Protein AF-A0A968KJY8-F1 (afdb_monomer_lite)

Sequence (135 aa):
MTALSREYSGVVPGPGQWRSICTVDAKSVGRWGGAENRRIGEITGAGDLTETTIDTGLTLKEDEFAGGTLVMGQITGETFVILGNTTAGVVTVKPDSQLLTKFGGGGNNEFTLYKDDYDSLGNLKKVAVLWKDGA

Foldseek 3Di:
DDDPDDDPDDDDDDPPDDDDPDDDDDPDCQQANDDFPKDKAFQPDLVQDDQFKGQRQDQDDWFPAAQWWKDFPQQPPDIWGWNIAHRRRITTTDNPNRVSVRSVDDDRRMMMIGHNLADPVRDGDHDDDDDDDDD

Structure (mmCIF, N/CA/C/O backbone):
data_AF-A0A968KJY8-F1
#
_entry.id   AF-A0A968KJY8-F1
#
loop_
_atom_site.group_PDB
_atom_site.id
_atom_site.type_symbol
_atom_site.label_atom_id
_atom_site.label_alt_id
_atom_site.label_comp_id
_atom_site.label_asym_id
_atom_site.label_entity_id
_atom_site.label_seq_id
_atom_site.pdbx_PDB_ins_code
_atom_site.Cartn_x
_atom_site.Cartn_y
_atom_site.Cartn_z
_atom_site.occupancy
_atom_site.B_iso_or_equiv
_atom_site.auth_seq_id
_atom_site.auth_comp_id
_atom_site.auth_asym_id
_atom_site.auth_atom_id
_atom_site.pdbx_PDB_model_num
ATOM 1 N N . MET A 1 1 ? -11.814 -21.343 -13.609 1.00 39.72 1 MET A N 1
ATOM 2 C CA . MET A 1 1 ? -11.068 -20.344 -14.404 1.00 39.72 1 MET A CA 1
ATOM 3 C C . MET A 1 1 ? -10.291 -21.100 -15.459 1.00 39.72 1 MET A C 1
ATOM 5 O O . MET A 1 1 ? -9.416 -21.878 -15.108 1.00 39.72 1 MET A O 1
ATOM 9 N N . THR A 1 2 ? -10.692 -20.967 -16.716 1.00 33.41 2 THR A N 1
ATOM 10 C CA . THR A 1 2 ? -10.144 -21.745 -17.831 1.00 33.41 2 THR A CA 1
ATOM 11 C C . THR A 1 2 ? -8.915 -21.019 -18.364 1.00 33.41 2 THR A C 1
ATOM 13 O O . THR A 1 2 ? -9.037 -19.905 -18.869 1.00 33.41 2 THR A O 1
ATOM 16 N N . ALA A 1 3 ? -7.731 -21.609 -18.197 1.00 36.22 3 ALA A N 1
ATOM 17 C CA . ALA A 1 3 ? -6.517 -21.121 -18.838 1.00 36.22 3 ALA A CA 1
ATOM 18 C C . ALA A 1 3 ? -6.696 -21.226 -20.359 1.00 36.22 3 ALA A C 1
ATOM 20 O O . ALA A 1 3 ? -7.015 -22.298 -20.869 1.00 36.22 3 ALA A O 1
ATOM 21 N N . LEU A 1 4 ? -6.519 -20.121 -21.083 1.00 39.81 4 LEU A N 1
ATOM 22 C CA . LEU A 1 4 ? -6.413 -20.159 -22.539 1.00 39.81 4 LEU A CA 1
ATOM 23 C C . LEU A 1 4 ? -4.970 -20.543 -22.887 1.00 39.81 4 LEU A C 1
ATOM 25 O O . LEU A 1 4 ? -4.143 -19.676 -23.159 1.00 39.81 4 LEU A O 1
ATOM 29 N N . SER A 1 5 ? -4.652 -21.839 -22.837 1.00 44.31 5 SER A N 1
ATOM 30 C CA . SER A 1 5 ? -3.442 -22.365 -23.467 1.00 44.31 5 SER A CA 1
ATOM 31 C C . SER A 1 5 ? -3.709 -22.485 -24.965 1.00 44.31 5 SER A C 1
ATOM 33 O O . SER A 1 5 ? -4.601 -23.205 -25.411 1.00 44.31 5 SER A O 1
ATOM 35 N N . ARG A 1 6 ? -2.960 -21.738 -25.775 1.00 42.16 6 ARG A N 1
ATOM 36 C CA . ARG A 1 6 ? -2.957 -21.944 -27.223 1.00 42.16 6 ARG A CA 1
ATOM 37 C C . ARG A 1 6 ? -1.831 -22.921 -27.528 1.00 42.16 6 ARG A C 1
ATOM 39 O O . ARG A 1 6 ? -0.680 -22.518 -27.656 1.00 42.16 6 ARG A O 1
ATOM 46 N N . GLU A 1 7 ? -2.153 -24.209 -27.585 1.00 42.25 7 GLU A N 1
ATOM 47 C CA . GLU A 1 7 ? -1.205 -25.222 -28.045 1.00 42.25 7 GLU A CA 1
ATOM 48 C C . GLU A 1 7 ? -0.914 -24.989 -29.530 1.00 42.25 7 GLU A C 1
ATOM 50 O O . GLU A 1 7 ? -1.796 -25.087 -30.385 1.00 42.25 7 GLU A O 1
ATOM 55 N N . TYR A 1 8 ? 0.334 -24.652 -29.847 1.00 41.50 8 TYR A N 1
ATOM 56 C CA . TYR A 1 8 ? 0.805 -24.687 -31.223 1.00 41.50 8 TYR A CA 1
ATOM 57 C C . TYR A 1 8 ? 1.176 -26.137 -31.553 1.00 41.50 8 TYR A C 1
ATOM 59 O O . TYR A 1 8 ? 2.264 -26.607 -31.222 1.00 41.50 8 TYR A O 1
ATOM 67 N N . SER A 1 9 ? 0.230 -26.864 -32.152 1.00 43.06 9 SER A N 1
ATOM 68 C CA . SER A 1 9 ? 0.443 -28.222 -32.661 1.00 43.06 9 SER A CA 1
ATOM 69 C C . SER A 1 9 ? 1.422 -28.185 -33.840 1.00 43.06 9 SER A C 1
ATOM 71 O O . SER A 1 9 ? 1.226 -27.454 -34.813 1.00 43.06 9 SER A O 1
ATOM 73 N N . GLY A 1 10 ? 2.527 -28.919 -33.710 1.00 43.12 10 GLY A N 1
ATOM 74 C CA . GLY A 1 10 ? 3.682 -28.830 -34.595 1.00 43.12 10 GLY A CA 1
ATOM 75 C C . GLY A 1 10 ? 3.481 -29.485 -35.962 1.00 43.12 10 GLY A C 1
ATOM 76 O O . GLY A 1 10 ? 3.339 -30.699 -36.065 1.00 43.12 10 GLY A O 1
ATOM 77 N N . VAL A 1 11 ? 3.625 -28.685 -37.018 1.00 46.00 11 VAL A N 1
ATOM 78 C CA . VAL A 1 11 ? 4.210 -29.127 -38.291 1.00 46.00 11 VAL A CA 1
ATOM 79 C C . VAL A 1 11 ? 5.642 -28.604 -38.314 1.00 46.00 11 VAL A C 1
ATOM 81 O O . VAL A 1 11 ? 5.867 -27.419 -38.069 1.00 46.00 11 VAL A O 1
ATOM 84 N N . VAL A 1 12 ? 6.611 -29.496 -38.543 1.00 53.69 12 VAL A N 1
ATOM 85 C CA . VAL A 1 12 ? 8.046 -29.179 -38.522 1.00 53.69 12 VAL A CA 1
ATOM 86 C C . VAL A 1 12 ? 8.360 -28.123 -39.584 1.00 53.69 12 VAL A C 1
ATOM 88 O O . VAL A 1 12 ? 8.151 -28.378 -40.770 1.00 53.69 12 VAL A O 1
ATOM 91 N N . PRO A 1 13 ? 8.901 -26.964 -39.188 1.00 49.84 13 PRO A N 1
ATOM 92 C CA . PRO A 1 13 ? 9.303 -25.955 -40.139 1.00 49.84 13 PRO A CA 1
ATOM 93 C C . PRO A 1 13 ? 10.464 -26.315 -41.060 1.00 49.84 13 PRO A C 1
ATOM 95 O O . PRO A 1 13 ? 11.492 -26.802 -40.581 1.00 49.84 13 PRO A O 1
ATOM 98 N N . GLY A 1 14 ? 10.338 -25.990 -42.348 1.00 49.53 14 GLY A N 1
ATOM 99 C CA . GLY A 1 14 ? 11.462 -25.938 -43.289 1.00 49.53 14 GLY A CA 1
ATOM 100 C C . GLY A 1 14 ? 12.455 -24.806 -42.960 1.00 49.53 14 GLY A C 1
ATOM 101 O O . GLY A 1 14 ? 12.200 -23.993 -42.064 1.00 49.53 14 GLY A O 1
ATOM 102 N N . PRO A 1 15 ? 13.607 -24.739 -43.652 1.00 39.66 15 PRO A N 1
ATOM 103 C CA . PRO A 1 15 ? 14.630 -23.729 -43.384 1.00 39.66 15 PRO A CA 1
ATOM 104 C C . PRO A 1 15 ? 14.052 -22.311 -43.541 1.00 39.66 15 PRO A C 1
ATOM 106 O O . PRO A 1 15 ? 13.503 -21.979 -44.588 1.00 39.66 15 PRO A O 1
ATOM 109 N N . GLY A 1 16 ? 14.166 -21.485 -42.491 1.00 47.22 16 GLY A N 1
ATOM 110 C CA . GLY A 1 16 ? 13.688 -20.090 -42.466 1.00 47.22 16 GLY A CA 1
ATOM 111 C C . GLY A 1 16 ? 12.570 -19.774 -41.463 1.00 47.22 16 GLY A C 1
ATOM 112 O O . GLY A 1 16 ? 12.070 -18.653 -41.443 1.00 47.22 16 GLY A O 1
ATOM 113 N N . GLN A 1 17 ? 12.169 -20.723 -40.620 1.00 50.38 17 GLN A N 1
ATOM 114 C CA . GLN A 1 17 ? 11.078 -20.528 -39.663 1.00 50.38 17 GLN A CA 1
ATOM 115 C C . GLN A 1 17 ? 11.585 -20.546 -38.213 1.00 50.38 17 GLN A C 1
ATOM 117 O O . GLN A 1 17 ? 12.245 -21.483 -37.759 1.00 50.38 17 GLN A O 1
ATOM 122 N N . TRP A 1 18 ? 11.239 -19.482 -37.493 1.00 44.59 18 TRP A N 1
ATOM 123 C CA . TRP A 1 18 ? 11.574 -19.240 -36.095 1.00 44.59 18 TRP A CA 1
ATOM 124 C C . TRP A 1 18 ? 10.997 -20.332 -35.188 1.00 44.59 18 TRP A C 1
ATOM 126 O O . TRP A 1 18 ? 9.795 -20.597 -35.210 1.00 44.59 18 TRP A O 1
ATOM 136 N N . ARG A 1 19 ? 11.855 -20.961 -34.379 1.00 49.53 19 ARG A N 1
ATOM 137 C CA . ARG A 1 19 ? 11.439 -21.872 -33.308 1.00 49.53 19 ARG A CA 1
ATOM 138 C C . ARG A 1 19 ? 11.528 -21.138 -31.979 1.00 49.53 19 ARG A C 1
ATOM 140 O O . ARG A 1 19 ? 12.565 -20.560 -31.667 1.00 49.53 19 ARG A O 1
ATOM 147 N N . SER A 1 20 ? 10.461 -21.184 -31.191 1.00 50.41 20 SER A N 1
ATOM 148 C CA . SER A 1 20 ? 10.506 -20.743 -29.798 1.00 50.41 20 SER A CA 1
ATOM 149 C C . SER A 1 20 ? 11.443 -21.673 -29.023 1.00 50.41 20 SER A C 1
ATOM 151 O O . SER A 1 20 ? 11.176 -22.866 -28.918 1.00 50.41 20 SER A O 1
ATOM 153 N N . ILE A 1 21 ? 12.557 -21.137 -28.519 1.00 57.50 21 ILE A N 1
ATOM 154 C CA . ILE A 1 21 ? 13.554 -21.893 -27.734 1.00 57.50 21 ILE A CA 1
ATOM 155 C C . ILE A 1 21 ? 13.091 -22.045 -26.272 1.00 57.50 21 ILE A C 1
ATOM 157 O O . ILE A 1 21 ? 13.487 -22.977 -25.579 1.00 57.50 21 ILE A O 1
ATOM 161 N N . CYS A 1 22 ? 12.189 -21.172 -25.816 1.00 51.81 22 CYS A N 1
ATOM 162 C CA . CYS A 1 22 ? 11.557 -21.237 -24.505 1.00 51.81 22 CYS A CA 1
ATOM 163 C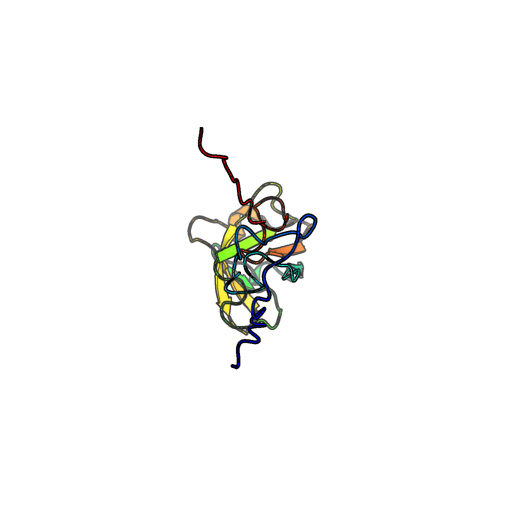 C . CYS A 1 22 ? 10.200 -20.531 -24.516 1.00 51.81 22 CYS A C 1
ATOM 165 O O . CYS A 1 22 ? 10.037 -19.499 -25.170 1.00 51.81 22 CYS A O 1
ATOM 167 N N . THR A 1 23 ? 9.262 -21.074 -23.744 1.00 58.78 23 THR A N 1
ATOM 168 C CA . THR A 1 23 ? 8.016 -20.410 -23.358 1.00 58.78 23 THR A CA 1
ATOM 169 C C . THR A 1 23 ? 8.114 -20.039 -21.883 1.00 58.78 23 THR A C 1
ATOM 171 O O . THR A 1 23 ? 8.391 -20.898 -21.047 1.00 58.78 23 THR A O 1
ATOM 174 N N . VAL A 1 24 ? 7.891 -18.764 -21.562 1.00 59.50 24 VAL A N 1
ATOM 175 C CA . VAL A 1 24 ? 7.788 -18.294 -20.177 1.00 59.50 24 VAL A CA 1
ATOM 176 C C . VAL A 1 24 ? 6.318 -18.082 -19.860 1.00 59.50 24 VAL A C 1
ATOM 178 O O . VAL A 1 24 ? 5.714 -17.113 -20.315 1.00 59.50 24 VAL A O 1
ATOM 181 N N . ASP A 1 25 ? 5.750 -18.981 -19.061 1.00 53.12 25 ASP A N 1
ATOM 182 C CA . ASP A 1 25 ? 4.405 -18.808 -18.524 1.00 53.12 25 ASP A CA 1
ATOM 183 C C . ASP A 1 25 ? 4.458 -17.902 -17.291 1.00 53.12 25 ASP A C 1
ATOM 185 O O . ASP A 1 25 ? 4.836 -18.307 -16.187 1.00 53.12 25 ASP A O 1
ATOM 189 N N . ALA A 1 26 ? 4.070 -16.639 -17.468 1.00 51.31 26 ALA A N 1
ATOM 190 C CA . ALA A 1 26 ? 3.846 -15.744 -16.345 1.00 51.31 26 ALA A CA 1
ATOM 191 C C . ALA A 1 26 ? 2.561 -16.170 -15.620 1.00 51.31 26 ALA A C 1
ATOM 193 O O . ALA A 1 26 ? 1.456 -16.040 -16.142 1.00 51.31 26 ALA A O 1
ATOM 194 N N . LYS A 1 27 ? 2.696 -16.656 -14.380 1.00 43.50 27 LYS A N 1
ATOM 195 C CA . LYS A 1 27 ? 1.575 -17.162 -13.561 1.00 43.50 27 LYS A CA 1
ATOM 196 C C . LYS A 1 27 ? 0.546 -16.086 -13.163 1.00 43.50 27 LYS A C 1
ATOM 198 O O . LYS A 1 27 ? -0.442 -16.392 -12.503 1.00 43.50 27 LYS A O 1
ATOM 203 N N . SER A 1 28 ? 0.777 -14.827 -13.530 1.00 46.28 28 SER A N 1
ATOM 204 C CA . SER A 1 28 ? -0.150 -13.708 -13.372 1.00 46.28 28 SER A CA 1
ATOM 205 C C . SER A 1 28 ? 0.346 -12.514 -14.188 1.00 46.28 28 SER A C 1
ATOM 207 O O . SER A 1 28 ? 1.535 -12.195 -14.159 1.00 46.28 28 SER A O 1
ATOM 209 N N . VAL A 1 29 ? -0.578 -11.820 -14.856 1.00 45.75 29 VAL A N 1
ATOM 210 C CA . VAL A 1 29 ? -0.345 -10.533 -15.541 1.00 45.75 29 VAL A CA 1
ATOM 211 C C . VAL A 1 29 ? 0.013 -9.413 -14.546 1.00 45.75 29 VAL A C 1
ATOM 213 O O . VAL A 1 29 ? 0.521 -8.374 -14.950 1.00 45.75 29 VAL A O 1
ATOM 216 N N . GLY A 1 30 ? -0.222 -9.626 -13.244 1.00 47.72 30 GLY A N 1
ATOM 217 C CA . GLY A 1 30 ? 0.075 -8.655 -12.189 1.00 47.72 30 GLY A CA 1
ATOM 218 C C . GLY A 1 30 ? 1.574 -8.504 -11.955 1.00 47.72 30 GLY A C 1
ATOM 219 O O . GLY A 1 30 ? 2.139 -7.465 -12.255 1.00 47.72 30 GLY A O 1
ATOM 220 N N . ARG A 1 31 ? 2.247 -9.583 -11.540 1.00 50.38 31 ARG A N 1
ATOM 221 C CA . ARG A 1 31 ? 3.605 -9.487 -10.976 1.00 50.38 31 ARG A CA 1
ATOM 222 C C . ARG A 1 31 ? 4.712 -9.099 -11.964 1.00 50.38 31 ARG A C 1
ATOM 224 O O . ARG A 1 31 ? 5.782 -8.683 -11.539 1.00 50.38 31 ARG A O 1
ATOM 231 N N . TRP A 1 32 ? 4.479 -9.264 -13.268 1.00 54.59 32 TRP A N 1
ATOM 232 C CA . TRP A 1 32 ? 5.531 -9.136 -14.286 1.00 54.59 32 TRP A CA 1
ATOM 233 C C . TRP A 1 32 ? 5.051 -8.589 -15.645 1.00 54.59 32 TRP A C 1
ATOM 235 O O . TRP A 1 32 ? 5.791 -8.681 -16.625 1.00 54.59 32 TRP A O 1
ATOM 245 N N . GLY A 1 33 ? 3.816 -8.076 -15.745 1.00 49.03 33 GLY A N 1
ATOM 246 C CA . GLY A 1 33 ? 3.135 -7.940 -17.044 1.00 49.03 33 GLY A CA 1
ATOM 247 C C . GLY A 1 33 ? 2.218 -6.736 -17.272 1.00 49.03 33 GLY A C 1
ATOM 248 O O . GLY A 1 33 ? 1.729 -6.594 -18.387 1.00 49.03 33 GLY A O 1
ATOM 249 N N . GLY A 1 34 ? 2.026 -5.837 -16.305 1.00 52.47 34 GLY A N 1
ATOM 250 C CA . GLY A 1 34 ? 1.459 -4.515 -16.591 1.00 52.47 34 GLY A CA 1
ATOM 251 C C . GLY A 1 34 ? -0.058 -4.381 -16.440 1.00 52.47 34 GLY A C 1
ATOM 252 O O . GLY A 1 34 ? -0.813 -4.364 -17.408 1.00 52.47 34 GLY A O 1
ATOM 253 N N . ALA A 1 35 ? -0.477 -4.086 -15.216 1.00 52.50 35 ALA A N 1
ATOM 254 C CA . ALA A 1 35 ? -1.492 -3.063 -14.997 1.00 52.50 35 ALA A CA 1
ATOM 255 C C . ALA A 1 35 ? -0.905 -2.075 -13.989 1.00 52.50 35 ALA A C 1
ATOM 257 O O . ALA A 1 35 ? -0.390 -2.513 -12.958 1.00 52.50 35 ALA A O 1
ATOM 258 N N . GLU A 1 36 ? -0.938 -0.772 -14.286 1.00 57.78 36 GLU A N 1
ATOM 259 C CA . GLU A 1 36 ? -0.498 0.243 -13.329 1.00 57.78 36 GLU A CA 1
ATOM 260 C C . GLU A 1 36 ? -1.444 0.266 -12.126 1.00 57.78 36 GLU A C 1
ATOM 262 O O . GLU A 1 36 ? -2.406 1.026 -12.071 1.00 57.78 36 GLU A O 1
ATOM 267 N N . ASN A 1 37 ? -1.189 -0.597 -11.146 1.00 71.62 37 ASN A N 1
ATOM 268 C CA . ASN A 1 37 ? -1.903 -0.592 -9.878 1.00 71.62 37 ASN A CA 1
ATOM 269 C C . ASN A 1 37 ? -1.227 0.422 -8.952 1.00 71.62 37 ASN A C 1
ATOM 271 O O . ASN A 1 37 ? -0.604 0.060 -7.953 1.00 71.62 37 ASN A O 1
ATOM 275 N N . ARG A 1 38 ? -1.321 1.695 -9.353 1.00 85.12 38 ARG A N 1
ATOM 276 C CA . ARG A 1 38 ? -0.913 2.864 -8.577 1.00 85.12 38 ARG A CA 1
ATOM 277 C C . ARG A 1 38 ? -2.158 3.597 -8.095 1.00 85.12 38 ARG A C 1
ATOM 279 O O . ARG A 1 38 ? -3.070 3.854 -8.880 1.00 85.12 38 ARG A O 1
ATOM 286 N N . ARG A 1 39 ? -2.196 3.966 -6.817 1.00 89.38 39 ARG A N 1
ATOM 287 C CA . ARG A 1 39 ? -3.242 4.835 -6.257 1.00 89.38 39 ARG A CA 1
ATOM 288 C C . ARG A 1 39 ? -2.594 6.064 -5.655 1.00 89.38 39 ARG A C 1
ATOM 290 O O . ARG A 1 39 ? -1.617 5.929 -4.934 1.00 89.38 39 ARG A O 1
ATOM 297 N N . ILE A 1 40 ? -3.138 7.228 -5.974 1.00 91.31 40 ILE A N 1
ATOM 298 C CA . ILE A 1 40 ? -2.713 8.511 -5.419 1.00 91.31 40 ILE A CA 1
ATOM 299 C C . ILE A 1 40 ? -3.890 9.055 -4.619 1.00 91.31 40 ILE A C 1
ATOM 301 O O . ILE A 1 40 ? -5.039 8.910 -5.047 1.00 91.31 40 ILE A O 1
ATOM 305 N N . GLY A 1 41 ? -3.602 9.649 -3.473 1.00 91.25 41 GLY A N 1
ATOM 306 C CA . GLY A 1 41 ? -4.578 10.367 -2.670 1.00 91.25 41 GLY A CA 1
ATOM 307 C C . GLY A 1 41 ? -3.895 11.396 -1.787 1.00 91.25 41 GLY A C 1
ATOM 308 O O . GLY A 1 41 ? -2.679 11.567 -1.843 1.00 91.25 41 GLY A O 1
ATOM 309 N N . GLU A 1 42 ? -4.688 12.075 -0.970 1.00 90.81 42 GLU A N 1
ATOM 310 C CA . GLU A 1 42 ? -4.208 13.086 -0.036 1.00 90.81 42 GLU A CA 1
ATOM 311 C C . GLU A 1 42 ? -4.679 12.764 1.377 1.00 90.81 42 GLU A C 1
ATOM 313 O O . GLU A 1 42 ? -5.798 12.294 1.584 1.00 90.81 42 GLU A O 1
ATOM 318 N N . ILE A 1 43 ? -3.818 13.040 2.349 1.00 87.31 43 ILE A N 1
ATOM 319 C CA . ILE A 1 43 ? -4.136 12.947 3.769 1.00 87.31 43 ILE A CA 1
ATOM 320 C C . ILE A 1 43 ? -4.966 14.170 4.158 1.00 87.31 43 ILE A C 1
ATOM 322 O O . ILE A 1 43 ? -4.533 15.315 3.992 1.00 87.31 43 ILE A O 1
ATOM 326 N N . THR A 1 44 ? -6.165 13.931 4.688 1.00 79.44 44 THR A N 1
ATOM 327 C CA . THR A 1 44 ? -7.107 15.003 5.030 1.00 79.44 44 THR A CA 1
ATOM 328 C C . THR A 1 44 ? -6.860 15.597 6.413 1.00 79.44 44 THR A C 1
ATOM 330 O O . THR A 1 44 ? -7.143 16.776 6.635 1.00 79.44 44 THR A O 1
ATOM 333 N N . GLY A 1 45 ? -6.266 14.833 7.331 1.00 72.44 45 GLY A N 1
ATOM 334 C CA . GLY A 1 45 ? -5.841 15.329 8.635 1.00 72.44 45 GLY A CA 1
ATOM 335 C C . GLY A 1 45 ? -4.845 14.414 9.342 1.00 72.44 45 GLY A C 1
ATOM 336 O O . GLY A 1 45 ? -4.691 13.244 9.018 1.00 72.44 45 GLY A O 1
ATOM 337 N N . ALA A 1 46 ? -4.177 14.938 10.372 1.00 70.12 46 ALA A N 1
ATOM 338 C CA . ALA A 1 46 ? -3.195 14.173 11.149 1.00 70.12 46 ALA A CA 1
ATOM 339 C C . ALA A 1 46 ? -3.792 12.949 11.878 1.00 70.12 46 ALA A C 1
ATOM 341 O O . ALA A 1 46 ? -3.049 12.048 12.251 1.00 70.12 46 ALA A O 1
ATOM 342 N N . GLY A 1 47 ? -5.118 12.906 12.073 1.00 79.62 47 GLY A N 1
ATOM 343 C CA . GLY A 1 47 ? -5.822 11.748 12.638 1.00 79.62 47 GLY A CA 1
ATOM 344 C C . GLY A 1 47 ? -5.857 10.527 11.715 1.00 79.62 47 GLY A C 1
ATOM 345 O O . GLY A 1 47 ? -6.102 9.423 12.192 1.00 79.62 47 GLY A O 1
ATOM 346 N N . ASP A 1 48 ? -5.554 10.716 10.430 1.00 84.25 48 ASP A N 1
ATOM 347 C CA . ASP A 1 48 ? -5.513 9.649 9.430 1.00 84.25 48 ASP A CA 1
ATOM 348 C C . ASP A 1 48 ? -4.190 8.859 9.502 1.00 84.25 48 ASP A C 1
ATOM 350 O O . ASP A 1 48 ? -4.030 7.840 8.839 1.00 84.25 48 ASP A O 1
ATOM 354 N N . LEU A 1 49 ? -3.219 9.304 10.309 1.00 90.00 49 LEU A N 1
ATOM 355 C CA . LEU A 1 49 ? -1.905 8.681 10.447 1.00 90.00 49 LEU A CA 1
ATOM 356 C C . LEU A 1 49 ? -1.673 8.160 11.865 1.00 90.00 49 LEU A C 1
ATOM 358 O O . LEU A 1 49 ? -1.873 8.854 12.860 1.00 90.00 49 LEU A O 1
ATOM 362 N N . THR A 1 50 ? -1.127 6.953 11.948 1.00 91.88 50 THR A N 1
ATOM 363 C CA . THR A 1 50 ? -0.435 6.456 13.140 1.00 91.88 50 THR A CA 1
ATOM 364 C C . THR A 1 50 ? 1.014 6.131 12.780 1.00 91.88 50 THR A C 1
ATOM 366 O O . THR A 1 50 ? 1.438 6.281 11.635 1.00 91.88 50 THR A O 1
ATOM 369 N N . GLU A 1 51 ? 1.810 5.667 13.743 1.00 92.06 51 GLU A N 1
ATOM 370 C CA . GLU A 1 51 ? 3.204 5.286 13.474 1.00 92.06 51 GLU A CA 1
ATOM 371 C C . GLU A 1 51 ? 3.345 4.142 12.457 1.00 92.06 51 GLU A C 1
ATOM 373 O O . GLU A 1 51 ? 4.398 3.996 11.833 1.00 92.06 51 GLU A O 1
ATOM 378 N N . THR A 1 52 ? 2.294 3.340 12.275 1.00 93.62 52 THR A N 1
ATOM 379 C CA . THR A 1 52 ? 2.331 2.123 11.453 1.00 93.62 52 THR A CA 1
ATOM 380 C C . THR A 1 52 ? 1.157 1.995 10.490 1.00 93.62 52 THR A C 1
ATOM 382 O O . THR A 1 52 ? 1.110 1.040 9.713 1.00 93.62 52 THR A O 1
ATOM 385 N N . THR A 1 53 ? 0.212 2.934 10.508 1.00 93.81 53 THR A N 1
ATOM 386 C CA . THR A 1 53 ? -0.966 2.895 9.641 1.00 93.81 53 THR A CA 1
ATOM 387 C C . THR A 1 53 ? -1.264 4.249 9.027 1.00 93.81 53 THR A C 1
ATOM 389 O O . THR A 1 53 ? -1.018 5.286 9.638 1.00 93.81 53 THR A O 1
ATOM 392 N N . ILE A 1 54 ? -1.868 4.215 7.847 1.00 93.19 54 ILE A N 1
ATOM 393 C CA . ILE A 1 54 ? -2.473 5.369 7.189 1.00 93.19 54 ILE A CA 1
ATOM 394 C C . ILE A 1 54 ? -3.899 5.005 6.774 1.00 93.19 54 ILE A C 1
ATOM 396 O O . ILE A 1 54 ? -4.121 3.958 6.162 1.00 93.19 54 ILE A O 1
ATOM 400 N N . ASP A 1 55 ? -4.860 5.849 7.125 1.00 94.00 55 ASP A N 1
ATOM 401 C CA . ASP A 1 55 ? -6.197 5.840 6.552 1.00 94.00 55 ASP A CA 1
ATOM 402 C C . ASP A 1 55 ? -6.171 6.663 5.265 1.00 94.00 55 ASP A C 1
ATOM 404 O O . ASP A 1 55 ? -5.877 7.856 5.257 1.00 94.00 55 ASP A O 1
ATOM 408 N N . THR A 1 56 ? -6.405 5.988 4.146 1.00 90.69 56 THR A N 1
ATOM 409 C CA . THR A 1 56 ? -6.347 6.614 2.823 1.00 90.69 56 THR A CA 1
ATOM 410 C C . THR A 1 56 ? -7.684 7.217 2.398 1.00 90.69 56 THR A C 1
ATOM 412 O O . THR A 1 56 ? -7.734 7.900 1.376 1.00 90.69 56 THR A O 1
ATOM 415 N N . GLY A 1 57 ? -8.782 6.913 3.105 1.00 89.62 57 GLY A N 1
ATOM 416 C CA . GLY A 1 57 ? -10.144 7.259 2.685 1.00 89.62 57 GLY A CA 1
ATOM 417 C C . GLY A 1 57 ? -10.599 6.584 1.379 1.00 89.62 57 GLY A C 1
ATOM 418 O O . GLY A 1 57 ? -11.676 6.886 0.861 1.00 89.62 57 GLY A O 1
ATOM 419 N N . LEU A 1 58 ? -9.795 5.674 0.817 1.00 89.62 58 LEU A N 1
ATOM 420 C CA . LEU A 1 58 ? -10.086 4.970 -0.428 1.00 89.62 58 LEU A CA 1
ATOM 421 C C . LEU A 1 58 ? -10.763 3.629 -0.145 1.00 89.62 58 LEU A C 1
ATOM 423 O O . LEU A 1 58 ? -10.323 2.856 0.697 1.00 89.62 58 LEU A O 1
ATOM 427 N N . THR A 1 59 ? -11.782 3.275 -0.927 1.00 92.00 59 THR A N 1
ATOM 428 C CA . THR A 1 59 ? -12.289 1.895 -0.928 1.00 92.00 59 THR A CA 1
ATOM 429 C C . THR A 1 59 ? -11.338 1.000 -1.721 1.00 92.00 59 THR A C 1
ATOM 431 O O . THR A 1 59 ? -11.191 1.164 -2.936 1.00 92.00 59 THR A O 1
ATOM 434 N N . LEU A 1 60 ? -10.708 0.047 -1.037 1.00 90.25 60 LEU A N 1
ATOM 435 C CA . LEU A 1 60 ? -9.741 -0.896 -1.608 1.00 90.25 60 LEU A CA 1
ATOM 436 C C . LEU A 1 60 ? -10.282 -2.331 -1.556 1.00 90.25 60 LEU A C 1
ATOM 438 O O . LEU A 1 60 ? -11.283 -2.612 -0.895 1.00 90.25 60 LEU A O 1
ATOM 442 N N . LYS A 1 61 ? -9.617 -3.267 -2.238 1.00 90.19 61 LYS A N 1
ATOM 443 C CA . LYS A 1 61 ? -9.796 -4.698 -1.938 1.00 90.19 61 LYS A CA 1
ATOM 444 C C . LYS A 1 61 ? -8.882 -5.093 -0.782 1.00 90.19 61 LYS A C 1
ATOM 446 O O . LYS A 1 61 ? -7.797 -4.533 -0.644 1.00 90.19 61 LYS A O 1
ATOM 451 N N . GLU A 1 62 ? -9.311 -6.061 0.023 1.00 90.44 62 GLU A N 1
ATOM 452 C CA . GLU A 1 62 ? -8.476 -6.629 1.087 1.00 90.44 62 GLU A CA 1
ATOM 453 C C . GLU A 1 62 ? -7.138 -7.118 0.510 1.00 90.44 62 GLU A C 1
ATOM 455 O O . GLU A 1 62 ? -7.115 -7.813 -0.510 1.00 90.44 62 GLU A O 1
ATOM 460 N N . ASP A 1 63 ? -6.042 -6.667 1.123 1.00 88.62 63 ASP A N 1
ATOM 461 C CA . ASP A 1 63 ? -4.651 -6.968 0.766 1.00 88.62 63 ASP A CA 1
ATOM 462 C C . ASP A 1 63 ? -4.268 -6.744 -0.706 1.00 88.62 63 ASP A C 1
ATOM 464 O O . ASP A 1 63 ? -3.327 -7.339 -1.236 1.00 88.62 63 ASP A O 1
ATOM 468 N N . GLU A 1 64 ? -4.951 -5.821 -1.382 1.00 86.88 64 GLU A N 1
ATOM 469 C CA . GLU A 1 64 ? -4.640 -5.425 -2.756 1.00 86.88 64 GLU A CA 1
ATOM 470 C C . GLU A 1 64 ? -3.192 -4.936 -2.943 1.00 86.88 64 GLU A C 1
ATOM 472 O O . GLU A 1 64 ? -2.600 -5.177 -4.005 1.00 86.88 64 GLU A O 1
ATOM 477 N N . PHE A 1 65 ? -2.639 -4.278 -1.918 1.00 88.81 65 PHE A N 1
ATOM 478 C CA . PHE A 1 65 ? -1.309 -3.659 -1.891 1.00 88.81 65 PHE A CA 1
ATOM 479 C C . PHE A 1 65 ? -0.324 -4.349 -0.939 1.00 88.81 65 PHE A C 1
ATOM 481 O O . PHE A 1 65 ? 0.776 -3.834 -0.734 1.00 88.81 65 PHE A O 1
ATOM 488 N N . ALA A 1 66 ? 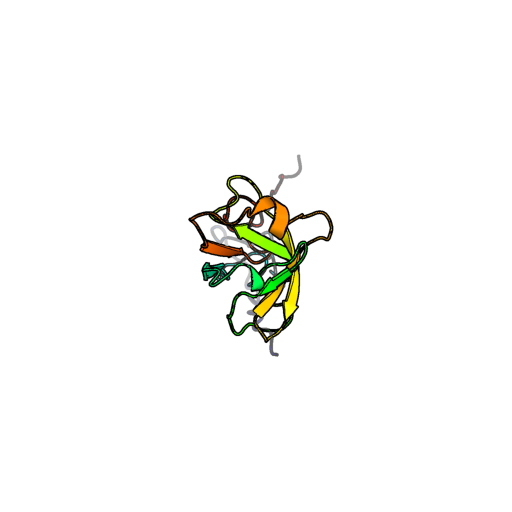-0.669 -5.507 -0.369 1.00 88.88 66 ALA A N 1
ATOM 489 C CA . ALA A 1 66 ? 0.242 -6.256 0.494 1.00 88.88 66 ALA A CA 1
ATOM 490 C C . ALA A 1 66 ? 1.561 -6.589 -0.238 1.00 88.88 66 ALA A C 1
ATOM 492 O O . ALA A 1 66 ? 1.558 -7.052 -1.381 1.00 88.88 66 ALA A O 1
ATOM 493 N N . GLY A 1 67 ? 2.700 -6.321 0.407 1.00 85.12 67 GLY A N 1
ATOM 494 C CA . GLY A 1 67 ? 4.039 -6.437 -0.188 1.00 85.12 67 GLY A CA 1
ATOM 495 C C . GLY A 1 67 ? 4.431 -5.284 -1.121 1.00 85.12 67 GLY A C 1
ATOM 496 O O . GLY A 1 67 ? 5.556 -5.258 -1.614 1.00 85.12 67 GLY A O 1
ATOM 497 N N . GLY A 1 68 ? 3.525 -4.335 -1.360 1.00 87.69 68 GLY A N 1
ATOM 498 C CA . GLY A 1 68 ? 3.772 -3.119 -2.120 1.00 87.69 68 GLY A CA 1
ATOM 499 C C . GLY A 1 68 ? 4.524 -2.050 -1.330 1.00 87.69 68 GLY A C 1
ATOM 500 O O . GLY A 1 68 ? 5.147 -2.301 -0.295 1.00 87.69 68 GLY A O 1
ATOM 501 N N . THR A 1 69 ? 4.483 -0.827 -1.845 1.00 89.88 69 THR A N 1
ATOM 502 C CA . THR A 1 69 ? 5.224 0.319 -1.323 1.00 89.88 69 THR A CA 1
ATOM 503 C C . THR A 1 69 ? 4.323 1.540 -1.185 1.00 89.88 69 THR A C 1
ATOM 505 O O . THR A 1 69 ? 3.586 1.885 -2.104 1.00 89.88 69 THR A O 1
ATOM 508 N N . LEU A 1 70 ? 4.412 2.210 -0.043 1.00 92.00 70 LEU A N 1
ATOM 509 C CA . LEU A 1 70 ? 3.834 3.522 0.217 1.00 92.00 70 LEU A CA 1
ATOM 510 C C . LEU A 1 70 ? 4.934 4.582 0.082 1.00 92.00 70 LEU A C 1
ATOM 512 O O . LEU A 1 70 ? 6.012 4.446 0.663 1.00 92.00 70 LEU A O 1
ATOM 516 N N . VAL A 1 71 ? 4.637 5.646 -0.657 1.00 91.56 71 VAL A N 1
ATOM 517 C CA . VAL A 1 71 ? 5.465 6.852 -0.775 1.00 91.56 71 VAL A CA 1
ATOM 518 C C . VAL A 1 71 ? 4.634 8.040 -0.322 1.00 91.56 71 VAL A C 1
ATOM 520 O O . VAL A 1 71 ? 3.466 8.143 -0.688 1.00 91.56 71 VAL A O 1
ATOM 523 N N . MET A 1 72 ? 5.226 8.935 0.463 1.00 89.00 72 MET A N 1
ATOM 524 C CA . MET A 1 72 ? 4.551 10.138 0.947 1.00 89.00 72 MET A CA 1
ATOM 525 C C . MET A 1 72 ? 5.255 11.360 0.367 1.00 89.00 72 MET A C 1
ATOM 527 O O . MET A 1 72 ? 6.467 11.486 0.516 1.00 89.00 72 MET A O 1
ATOM 531 N N . GLY A 1 73 ? 4.517 12.267 -0.272 1.00 87.75 73 GLY A N 1
ATOM 532 C CA . GLY A 1 73 ? 5.070 13.479 -0.883 1.00 87.75 73 GLY A CA 1
ATOM 533 C C . GLY A 1 73 ? 5.800 14.368 0.129 1.00 87.75 73 GLY A C 1
ATOM 534 O O . GLY A 1 73 ? 6.826 14.968 -0.188 1.00 87.75 73 GLY A O 1
ATOM 535 N N . GLN A 1 74 ? 5.315 14.380 1.371 1.00 86.69 74 GLN A N 1
ATOM 536 C CA . GLN A 1 74 ? 5.954 15.004 2.531 1.00 86.69 74 GLN A CA 1
ATOM 537 C C . GLN A 1 74 ? 7.326 14.392 2.883 1.00 86.69 74 GLN A C 1
ATOM 539 O O . GLN A 1 74 ? 8.231 15.107 3.311 1.00 86.69 74 GLN A O 1
ATOM 544 N N . ILE A 1 75 ? 7.488 13.072 2.738 1.00 86.62 75 ILE A N 1
ATOM 545 C CA . ILE A 1 75 ? 8.672 12.324 3.185 1.00 86.62 75 ILE A CA 1
ATOM 546 C C . ILE A 1 75 ? 9.513 11.977 1.956 1.00 86.62 75 ILE A C 1
ATOM 548 O O . ILE A 1 75 ? 9.391 10.914 1.349 1.00 86.62 75 ILE A O 1
ATOM 552 N N . THR A 1 76 ? 10.369 12.913 1.556 1.00 83.88 76 THR A N 1
ATOM 553 C CA . THR A 1 76 ? 11.178 12.759 0.343 1.00 83.88 76 THR A CA 1
ATOM 554 C C . THR A 1 76 ? 12.273 11.703 0.519 1.00 83.88 76 THR A C 1
ATOM 556 O O . THR A 1 76 ? 13.026 11.734 1.488 1.00 83.88 76 THR A O 1
ATOM 559 N N . GLY A 1 77 ? 12.412 10.810 -0.465 1.00 82.56 77 GLY A N 1
ATOM 560 C CA . GLY A 1 77 ? 13.511 9.839 -0.541 1.00 82.56 77 GLY A CA 1
ATOM 561 C C . GLY A 1 77 ? 13.326 8.580 0.307 1.00 82.56 77 GLY A C 1
ATOM 562 O O . GLY A 1 77 ? 14.194 7.709 0.283 1.00 82.56 77 GLY A O 1
ATOM 563 N N . GLU A 1 78 ? 12.202 8.450 1.010 1.00 87.44 78 GLU A N 1
ATOM 564 C CA . GLU A 1 78 ? 11.868 7.248 1.765 1.00 87.44 78 GLU A CA 1
ATOM 565 C C . GLU A 1 78 ? 10.688 6.493 1.156 1.00 87.44 78 GLU A C 1
ATOM 567 O O . GLU A 1 78 ? 9.800 7.058 0.518 1.00 87.44 78 GLU A O 1
ATOM 572 N N . THR A 1 79 ? 10.689 5.182 1.377 1.00 89.75 79 THR A N 1
ATOM 573 C CA . THR A 1 79 ? 9.628 4.281 0.935 1.00 89.75 79 THR A CA 1
ATOM 574 C C . THR A 1 79 ? 9.276 3.332 2.072 1.00 89.75 79 THR A C 1
ATOM 576 O O . THR A 1 79 ? 10.160 2.860 2.791 1.00 89.75 79 THR A O 1
ATOM 579 N N . PHE A 1 80 ? 7.987 3.049 2.245 1.00 90.75 80 PHE A N 1
ATOM 580 C CA . PHE A 1 80 ? 7.487 2.211 3.331 1.00 90.75 80 PHE A CA 1
ATOM 581 C C . PHE A 1 80 ? 6.893 0.928 2.768 1.00 90.75 80 PHE A C 1
ATOM 583 O O . PHE A 1 80 ? 6.044 0.961 1.879 1.00 90.75 80 PHE A O 1
ATOM 590 N N . VAL A 1 81 ? 7.327 -0.219 3.285 1.00 91.19 81 VAL A N 1
ATOM 591 C CA . VAL A 1 81 ? 6.793 -1.515 2.850 1.00 91.19 81 VAL A CA 1
ATOM 592 C C . VAL A 1 81 ? 5.406 -1.715 3.448 1.00 91.19 81 VAL A C 1
ATOM 594 O O . VAL A 1 81 ? 5.249 -1.667 4.670 1.00 91.19 81 VAL A O 1
ATOM 597 N N . ILE A 1 82 ? 4.428 -1.986 2.587 1.00 92.38 82 ILE A N 1
ATOM 598 C CA . ILE A 1 82 ? 3.046 -2.265 2.977 1.00 92.38 82 ILE A CA 1
ATOM 599 C C . ILE A 1 82 ? 2.940 -3.730 3.409 1.00 92.38 82 ILE A C 1
ATOM 601 O O . ILE A 1 82 ? 3.263 -4.640 2.645 1.00 92.38 82 ILE A O 1
ATOM 605 N N . LEU A 1 83 ? 2.480 -3.966 4.636 1.00 92.56 83 LEU A N 1
ATOM 606 C CA . LEU A 1 83 ? 2.195 -5.303 5.158 1.00 92.56 83 LEU A CA 1
ATOM 607 C C . LEU A 1 83 ? 0.835 -5.820 4.685 1.00 92.56 83 LEU A C 1
ATOM 609 O O . LEU A 1 83 ? 0.709 -7.005 4.397 1.00 92.56 83 LEU A O 1
ATOM 613 N N . GLY A 1 84 ? -0.148 -4.930 4.576 1.00 93.25 84 GLY A N 1
ATOM 614 C CA . GLY A 1 84 ? -1.505 -5.257 4.151 1.00 93.25 84 GLY A CA 1
ATOM 615 C C . GLY A 1 84 ? -2.399 -4.025 4.117 1.00 93.25 84 GLY A C 1
ATOM 616 O O . GLY A 1 84 ? -1.988 -2.934 4.530 1.00 93.25 84 GLY A O 1
ATOM 617 N N . ASN A 1 85 ? -3.619 -4.196 3.615 1.00 95.12 85 ASN A N 1
ATOM 618 C CA . ASN A 1 85 ? -4.624 -3.138 3.625 1.00 95.12 85 ASN A CA 1
ATOM 619 C C . ASN A 1 85 ? -6.041 -3.698 3.774 1.00 95.12 85 ASN A C 1
ATOM 621 O O . ASN A 1 85 ? -6.361 -4.775 3.279 1.00 95.12 85 ASN A O 1
ATOM 625 N N . THR A 1 86 ? -6.920 -2.927 4.405 1.00 96.06 86 THR A N 1
ATOM 626 C CA . THR A 1 86 ? -8.329 -3.300 4.577 1.00 96.06 86 THR A CA 1
ATOM 627 C C . THR A 1 86 ? -9.194 -2.760 3.439 1.00 96.06 86 THR A C 1
ATOM 629 O O . THR A 1 86 ? -8.775 -1.889 2.670 1.00 96.06 86 THR A O 1
ATOM 632 N N . THR A 1 87 ? -10.442 -3.231 3.348 1.00 93.88 87 THR A N 1
ATOM 633 C CA . THR A 1 87 ? -11.426 -2.696 2.391 1.00 93.88 87 THR A CA 1
ATOM 634 C C . THR A 1 87 ? -11.846 -1.258 2.693 1.00 93.88 87 THR A C 1
ATOM 636 O O . THR A 1 87 ? -12.317 -0.555 1.801 1.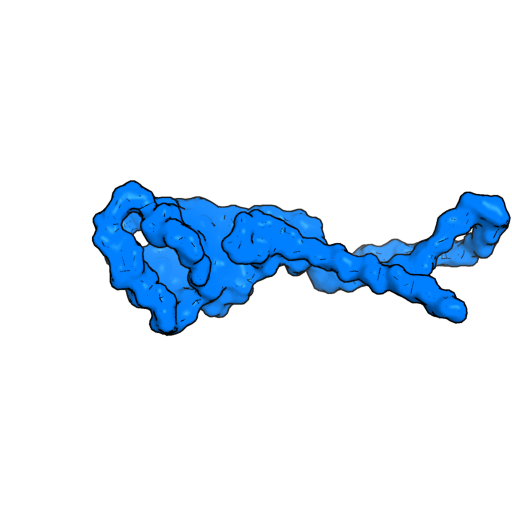00 93.88 87 THR A O 1
ATOM 639 N N . ALA A 1 88 ? -11.666 -0.817 3.942 1.00 92.56 88 ALA A N 1
ATOM 640 C CA . ALA A 1 88 ? -11.935 0.549 4.378 1.00 92.56 88 ALA A CA 1
ATOM 641 C C . ALA A 1 88 ? -10.822 1.539 3.992 1.00 92.56 88 ALA A C 1
ATOM 643 O O . ALA A 1 88 ? -10.979 2.725 4.241 1.00 92.56 88 ALA A O 1
ATOM 644 N N . GLY A 1 89 ? -9.715 1.072 3.401 1.00 92.25 89 GLY A N 1
ATOM 645 C CA . GLY A 1 89 ? -8.618 1.949 2.984 1.00 92.2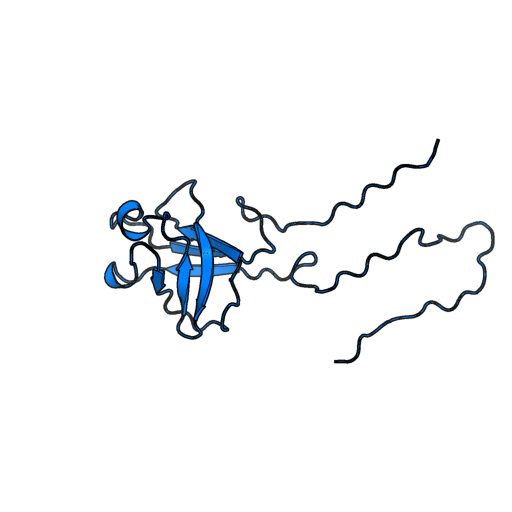5 89 GLY A CA 1
ATOM 646 C C . GLY A 1 89 ? -7.534 2.157 4.032 1.00 92.25 89 GLY A C 1
ATOM 647 O O . GLY A 1 89 ? -6.649 2.984 3.825 1.00 92.25 89 GLY A O 1
ATOM 648 N N . VAL A 1 90 ? -7.554 1.395 5.128 1.00 94.94 90 VAL A N 1
ATOM 649 C CA . VAL A 1 90 ? -6.471 1.425 6.115 1.00 94.94 90 VAL A CA 1
ATOM 650 C C . VAL A 1 90 ? -5.313 0.589 5.592 1.00 94.94 90 VAL A C 1
ATOM 652 O O . VAL A 1 90 ? -5.462 -0.618 5.394 1.00 94.94 90 VAL A O 1
ATOM 655 N N . VAL A 1 91 ? -4.167 1.224 5.377 1.00 95.81 91 VAL A N 1
ATOM 656 C CA . VAL A 1 91 ? -2.921 0.586 4.943 1.00 95.81 91 VAL A CA 1
ATOM 657 C C . VAL A 1 91 ? -1.996 0.459 6.146 1.00 95.81 91 VAL A C 1
ATOM 659 O O . VAL A 1 91 ? -1.739 1.434 6.849 1.00 95.81 91 VAL A O 1
ATOM 662 N N . THR A 1 92 ? -1.478 -0.744 6.382 1.00 96.19 92 THR A N 1
ATOM 663 C CA . THR A 1 92 ? -0.509 -1.024 7.447 1.00 96.19 92 THR A CA 1
ATOM 664 C C . THR A 1 92 ? 0.880 -1.179 6.847 1.00 96.19 92 THR A C 1
ATOM 666 O O . THR A 1 92 ? 1.068 -1.940 5.898 1.00 96.19 92 THR A O 1
ATOM 669 N N . VAL A 1 93 ? 1.868 -0.494 7.414 1.00 94.06 93 VAL A N 1
ATOM 670 C CA . VAL A 1 93 ? 3.283 -0.604 7.033 1.00 94.06 93 VAL A CA 1
ATOM 671 C C . VAL A 1 93 ? 4.093 -1.279 8.136 1.00 94.06 93 VAL A C 1
ATOM 673 O O . VAL A 1 93 ? 3.572 -1.616 9.202 1.00 94.06 93 VAL A O 1
ATOM 676 N N . LYS A 1 94 ? 5.388 -1.499 7.893 1.00 90.88 94 LYS A N 1
ATOM 677 C CA . LYS A 1 94 ? 6.260 -2.103 8.902 1.00 90.88 94 LYS A CA 1
ATOM 678 C C . LYS A 1 94 ? 6.316 -1.282 10.205 1.00 90.88 94 LYS A C 1
ATOM 680 O O . LYS A 1 94 ? 6.328 -0.052 10.138 1.00 90.88 94 LYS A O 1
ATOM 685 N N . PRO A 1 95 ? 6.419 -1.931 11.381 1.00 80.19 95 PRO A N 1
ATOM 686 C CA . PRO A 1 95 ? 6.370 -1.248 12.677 1.00 80.19 95 PRO A CA 1
ATOM 687 C C . PRO A 1 95 ? 7.486 -0.225 12.933 1.00 80.19 95 PRO A C 1
ATOM 689 O O . PRO A 1 95 ? 7.315 0.684 13.736 1.00 80.19 95 PRO A O 1
ATOM 692 N N . ASP A 1 96 ? 8.626 -0.370 12.263 1.00 82.38 96 ASP A N 1
ATOM 693 C CA . ASP A 1 96 ? 9.804 0.499 12.352 1.00 82.38 96 ASP A CA 1
ATOM 694 C C . ASP A 1 96 ? 9.721 1.744 11.447 1.00 82.38 96 ASP A C 1
ATOM 696 O O . ASP A 1 96 ? 10.660 2.535 11.396 1.00 82.38 96 ASP A O 1
ATOM 700 N N . SER A 1 97 ? 8.596 1.946 10.750 1.00 82.19 97 SER A N 1
ATOM 701 C CA . SER A 1 97 ? 8.427 3.019 9.760 1.00 82.19 97 SER A CA 1
ATOM 702 C C . SER A 1 97 ? 8.362 4.425 10.364 1.00 82.19 97 SER A C 1
ATOM 704 O O . SER A 1 97 ? 8.758 5.380 9.699 1.00 82.19 97 SER A O 1
ATOM 706 N N . GLN A 1 98 ? 7.884 4.560 11.606 1.00 88.12 98 GLN A N 1
ATOM 707 C CA . GLN A 1 98 ? 7.692 5.847 12.292 1.00 88.12 98 GLN A CA 1
ATOM 708 C C . GLN A 1 98 ? 6.898 6.873 11.450 1.00 88.12 98 GLN A C 1
ATOM 710 O O . GLN A 1 98 ? 7.286 8.039 11.349 1.00 88.12 98 GLN A O 1
ATOM 715 N N . LEU A 1 99 ? 5.827 6.431 10.774 1.00 87.75 99 LEU A N 1
ATOM 716 C CA . LEU A 1 99 ? 5.118 7.214 9.748 1.00 87.75 99 LEU A CA 1
ATOM 717 C C . LEU A 1 99 ? 4.666 8.586 10.256 1.00 87.75 99 LEU A C 1
ATOM 719 O O . LEU A 1 99 ? 4.959 9.604 9.631 1.00 87.75 99 LEU A O 1
ATOM 723 N N . LEU A 1 100 ? 3.962 8.608 11.389 1.00 89.00 100 LEU A N 1
ATOM 724 C CA . LEU A 1 100 ? 3.418 9.831 11.973 1.00 89.00 100 LEU A CA 1
ATOM 725 C C . LEU A 1 100 ? 4.538 10.788 12.397 1.00 89.00 100 LEU A C 1
ATOM 727 O O . LEU A 1 100 ? 4.500 11.973 12.058 1.00 89.00 100 LEU A O 1
ATOM 731 N N . THR A 1 101 ? 5.560 10.266 13.081 1.00 88.94 101 THR A N 1
ATOM 732 C CA . THR A 1 101 ? 6.723 11.057 13.503 1.00 88.94 101 THR A CA 1
ATOM 733 C C . THR A 1 101 ? 7.452 11.669 12.301 1.00 88.94 101 THR A C 1
ATOM 735 O O . THR A 1 101 ? 7.810 12.846 12.333 1.00 88.94 101 THR A O 1
ATOM 738 N N . LYS A 1 102 ? 7.645 10.903 11.219 1.00 86.31 102 LYS A N 1
ATOM 739 C CA . LYS A 1 102 ? 8.333 11.371 10.005 1.00 86.31 102 LYS A CA 1
ATOM 740 C C . LYS A 1 102 ? 7.497 12.329 9.161 1.00 86.31 102 LYS A C 1
ATOM 742 O O . LYS A 1 102 ? 8.059 13.199 8.503 1.00 86.31 102 LYS A O 1
ATOM 747 N N . PHE A 1 103 ? 6.173 12.194 9.177 1.00 86.94 103 PHE A N 1
ATOM 748 C CA . PHE A 1 103 ? 5.282 13.091 8.446 1.00 86.94 103 PHE A CA 1
ATOM 749 C C . PHE A 1 103 ? 5.342 14.524 8.996 1.00 86.94 103 PHE A C 1
ATOM 751 O O . PHE A 1 103 ? 5.383 15.484 8.227 1.00 86.94 103 PHE A O 1
ATOM 758 N N . GLY A 1 104 ? 5.383 14.695 10.323 1.00 79.38 104 GLY A N 1
ATOM 759 C CA . GLY A 1 104 ? 5.677 15.985 10.966 1.00 79.38 104 GLY A CA 1
ATOM 760 C C . GLY A 1 104 ? 4.661 17.119 10.729 1.00 79.38 104 GLY A C 1
ATOM 761 O O . GLY A 1 104 ? 4.894 18.233 11.192 1.00 79.38 104 GLY A O 1
ATOM 762 N N . GLY A 1 105 ? 3.543 16.861 10.035 1.00 70.19 105 GLY A N 1
ATOM 763 C CA . GLY A 1 105 ? 2.403 17.780 9.897 1.00 70.19 105 GLY A CA 1
ATOM 764 C C . GLY A 1 105 ? 2.572 18.957 8.921 1.00 70.19 105 GLY A C 1
ATOM 765 O O . GLY A 1 105 ? 1.988 20.011 9.159 1.00 70.19 105 GLY A O 1
ATOM 766 N N . GLY A 1 106 ? 3.373 18.827 7.858 1.00 64.56 106 GLY A N 1
ATOM 767 C CA . GLY A 1 106 ? 3.579 19.893 6.857 1.00 64.56 106 GLY A CA 1
ATOM 768 C C . GLY A 1 106 ? 2.728 19.767 5.584 1.00 64.56 106 GLY A C 1
ATOM 769 O O . GLY A 1 106 ? 1.740 19.049 5.558 1.00 64.56 106 GLY A O 1
ATOM 770 N N . GLY A 1 107 ? 3.081 20.553 4.557 1.00 70.31 107 GLY A N 1
ATOM 771 C CA . GLY A 1 107 ? 2.153 20.978 3.501 1.00 70.31 107 GLY A CA 1
ATOM 772 C C . GLY A 1 107 ? 1.935 20.063 2.290 1.00 70.31 107 GLY A C 1
ATOM 773 O O . GLY A 1 107 ? 1.050 20.390 1.504 1.00 70.31 107 GLY A O 1
ATOM 774 N N . ASN A 1 108 ? 2.696 18.975 2.092 1.00 84.44 108 ASN A N 1
ATOM 775 C CA . ASN A 1 108 ? 2.443 18.047 0.976 1.00 84.44 108 ASN A CA 1
ATOM 776 C C . ASN A 1 108 ? 1.820 16.743 1.478 1.00 84.44 108 ASN A C 1
ATOM 778 O O . ASN A 1 108 ? 2.512 15.766 1.752 1.00 84.44 108 ASN A O 1
ATOM 782 N N . ASN A 1 109 ? 0.495 16.727 1.538 1.00 88.25 109 ASN A N 1
ATOM 783 C CA . ASN A 1 109 ? -0.270 15.605 2.066 1.00 88.25 109 ASN A CA 1
ATOM 784 C C . ASN A 1 109 ? -0.469 14.465 1.059 1.00 88.25 109 ASN A C 1
ATOM 786 O O . ASN A 1 109 ? -1.204 13.527 1.356 1.00 88.25 109 ASN A O 1
ATOM 790 N N . GLU A 1 110 ? 0.141 14.529 -0.124 1.00 91.25 110 GLU A N 1
ATOM 791 C CA . GLU A 1 110 ? -0.003 13.479 -1.125 1.00 91.25 110 GLU A CA 1
ATOM 792 C C . GLU A 1 110 ? 0.629 12.167 -0.637 1.00 91.25 110 GLU A C 1
ATOM 794 O O . GLU A 1 110 ? 1.747 12.137 -0.114 1.00 91.25 110 GLU A O 1
ATOM 799 N N . PHE A 1 111 ? -0.064 11.058 -0.863 1.00 92.00 111 PHE A N 1
ATOM 800 C CA . PHE A 1 111 ? 0.493 9.721 -0.756 1.00 92.00 111 PHE A CA 1
ATOM 801 C C . PHE A 1 111 ? 0.300 8.970 -2.069 1.00 92.00 111 PHE A C 1
ATOM 803 O O . PHE A 1 111 ? -0.666 9.171 -2.807 1.00 92.00 111 PHE A O 1
ATOM 810 N N . THR A 1 112 ? 1.214 8.048 -2.345 1.00 91.69 112 THR A N 1
ATOM 811 C CA . THR A 1 112 ? 1.107 7.119 -3.463 1.00 91.69 112 THR A CA 1
ATOM 812 C C . THR A 1 112 ? 1.312 5.689 -2.981 1.00 91.69 112 THR A C 1
ATOM 814 O O . THR A 1 112 ? 2.324 5.371 -2.357 1.00 91.69 112 THR A O 1
ATOM 817 N N . LEU A 1 113 ? 0.361 4.815 -3.306 1.00 91.25 113 LEU A N 1
ATOM 818 C CA . LEU A 1 113 ? 0.462 3.371 -3.136 1.00 91.25 113 LEU A CA 1
ATOM 819 C C . LEU A 1 113 ? 0.905 2.74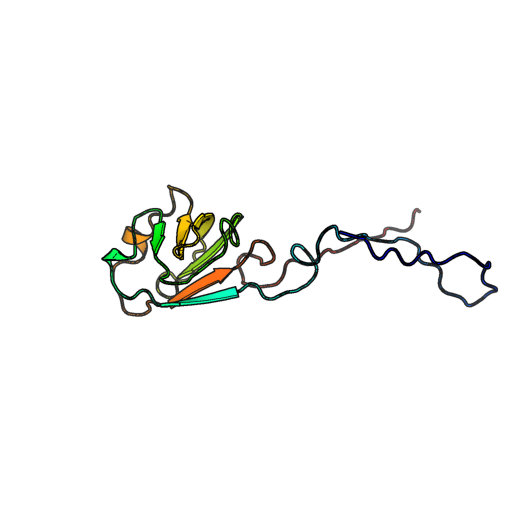1 -4.452 1.00 91.25 113 LEU A C 1
ATOM 821 O O . LEU A 1 113 ? 0.247 2.900 -5.483 1.00 91.25 113 LEU A O 1
ATOM 825 N N . TYR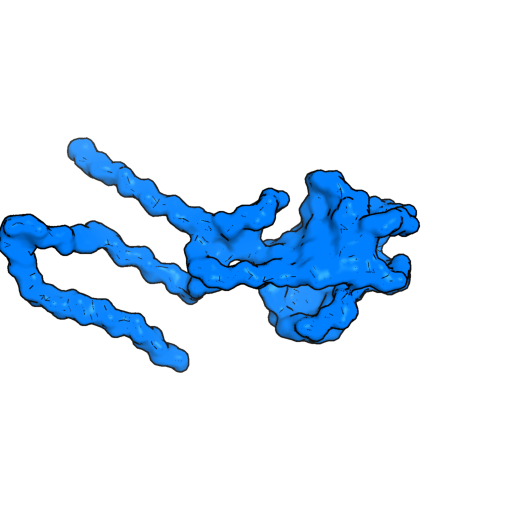 A 1 114 ? 1.986 1.981 -4.390 1.00 86.94 114 TYR A N 1
ATOM 826 C CA . TYR A 1 114 ? 2.486 1.141 -5.463 1.00 86.94 114 TYR A CA 1
ATOM 827 C C . TYR A 1 114 ? 2.313 -0.322 -5.074 1.00 86.94 114 TYR A C 1
ATOM 829 O O . TYR A 1 114 ? 2.665 -0.733 -3.970 1.00 86.94 114 TYR A O 1
ATOM 837 N N . LYS A 1 115 ? 1.792 -1.139 -5.984 1.00 85.00 115 LYS A N 1
ATOM 838 C CA . LYS A 1 115 ? 1.789 -2.597 -5.813 1.00 85.00 115 LYS A CA 1
ATOM 839 C C . LYS A 1 115 ? 3.213 -3.169 -5.936 1.00 85.00 115 LYS A C 1
ATOM 841 O O . LYS A 1 115 ? 4.065 -2.524 -6.541 1.00 85.00 115 LYS A O 1
ATOM 846 N N . ASP A 1 116 ? 3.467 -4.384 -5.425 1.00 73.75 116 ASP A N 1
ATOM 847 C CA . ASP A 1 116 ? 4.779 -5.081 -5.524 1.00 73.75 116 ASP A CA 1
ATOM 848 C C . ASP A 1 116 ? 5.298 -5.197 -6.971 1.00 73.75 116 ASP A C 1
ATOM 850 O O . ASP A 1 116 ? 6.483 -5.417 -7.199 1.00 73.75 116 ASP A O 1
ATOM 854 N N . ASP A 1 117 ? 4.438 -4.988 -7.963 1.00 66.75 117 ASP A N 1
ATOM 855 C CA . ASP A 1 117 ? 4.796 -4.926 -9.379 1.00 66.75 117 ASP A CA 1
ATOM 856 C C . ASP A 1 117 ? 5.768 -3.765 -9.697 1.00 66.75 117 ASP A C 1
ATOM 858 O O . ASP A 1 117 ? 6.334 -3.733 -10.787 1.00 66.75 117 ASP A O 1
ATOM 862 N N . TYR A 1 118 ? 5.996 -2.833 -8.762 1.00 61.06 118 TYR A N 1
ATOM 863 C CA . TYR A 1 118 ? 6.883 -1.677 -8.894 1.00 61.06 118 TYR A CA 1
ATOM 864 C C . TYR A 1 118 ? 8.127 -1.759 -7.993 1.00 61.06 118 TYR A C 1
ATOM 866 O O . TYR A 1 118 ? 8.095 -2.319 -6.895 1.00 61.06 118 TYR A O 1
ATOM 874 N N . ASP A 1 119 ? 9.251 -1.220 -8.468 1.00 64.06 119 ASP A N 1
ATOM 875 C CA . ASP A 1 119 ? 10.468 -1.009 -7.681 1.00 64.06 119 ASP A CA 1
ATOM 876 C C . ASP A 1 119 ? 10.380 0.255 -6.802 1.00 64.06 119 ASP A C 1
ATOM 878 O O . ASP A 1 119 ? 9.418 1.022 -6.867 1.00 64.06 119 ASP A O 1
ATOM 882 N N . SER A 1 120 ? 11.398 0.488 -5.968 1.00 54.72 120 SER A N 1
ATOM 883 C CA . SER A 1 120 ? 11.469 1.636 -5.048 1.00 54.72 120 SER A CA 1
ATOM 884 C C . SER A 1 120 ? 11.561 3.001 -5.744 1.00 54.72 120 SER A C 1
ATOM 886 O O . SER A 1 120 ? 11.584 4.027 -5.072 1.00 54.72 120 SER A O 1
ATOM 888 N N . LEU A 1 121 ? 11.659 3.022 -7.073 1.00 62.44 121 LEU A N 1
ATOM 889 C CA . LEU A 1 121 ? 11.703 4.222 -7.902 1.00 62.44 121 LEU A CA 1
ATOM 890 C C . LEU A 1 121 ? 10.403 4.401 -8.705 1.00 62.44 121 LEU A C 1
ATOM 892 O O . LEU A 1 121 ? 10.306 5.329 -9.504 1.00 62.44 121 LEU A O 1
ATOM 896 N N . GLY A 1 122 ? 9.405 3.531 -8.506 1.00 59.72 122 GLY A N 1
ATOM 897 C CA . GLY A 1 122 ? 8.133 3.585 -9.222 1.00 59.72 122 GLY A CA 1
ATOM 898 C C . GLY A 1 122 ? 8.204 3.043 -10.651 1.00 59.72 122 GLY A C 1
ATOM 899 O O . GLY A 1 122 ? 7.297 3.308 -11.440 1.00 59.72 122 GLY A O 1
ATOM 900 N N . ASN A 1 123 ? 9.228 2.257 -11.003 1.00 65.00 123 ASN A N 1
ATOM 901 C CA . ASN A 1 123 ? 9.276 1.550 -12.285 1.00 65.00 123 ASN A CA 1
ATOM 902 C C . ASN A 1 123 ? 8.678 0.149 -12.155 1.00 65.00 123 ASN A C 1
ATOM 904 O O . ASN A 1 123 ? 8.886 -0.531 -11.155 1.00 65.00 123 ASN A O 1
ATOM 908 N N . LEU A 1 124 ? 7.995 -0.330 -13.197 1.00 64.69 124 LEU A N 1
ATOM 909 C CA . LEU A 1 124 ? 7.527 -1.717 -13.254 1.00 64.69 124 LEU A CA 1
ATOM 910 C C . LEU A 1 124 ? 8.712 -2.695 -13.202 1.00 64.69 124 LEU A C 1
ATOM 912 O O . LEU A 1 124 ? 9.617 -2.629 -14.041 1.00 64.69 124 LEU A O 1
ATOM 916 N N . LYS A 1 125 ? 8.670 -3.649 -12.270 1.00 64.31 125 LYS A N 1
ATOM 917 C CA . LYS A 1 125 ? 9.584 -4.792 -12.224 1.00 64.31 125 LYS A CA 1
ATOM 918 C C . LYS A 1 125 ? 9.353 -5.653 -13.470 1.00 64.31 125 LYS A C 1
ATOM 920 O O . LYS A 1 125 ? 8.248 -6.130 -13.726 1.00 64.31 125 LYS A O 1
ATOM 925 N N . LYS A 1 126 ? 10.404 -5.851 -14.270 1.00 63.03 126 LYS A N 1
ATOM 926 C CA . LYS A 1 126 ? 10.376 -6.665 -15.500 1.00 63.03 126 LYS A CA 1
ATOM 927 C C . LYS A 1 126 ? 11.197 -7.937 -15.312 1.00 63.03 126 LYS A C 1
ATOM 929 O O . LYS A 1 126 ? 12.248 -7.901 -14.675 1.00 63.03 126 LYS A O 1
ATOM 934 N N . VAL A 1 127 ? 10.753 -9.052 -15.901 1.00 61.81 127 VAL A N 1
ATOM 935 C CA . VAL A 1 127 ? 11.590 -10.260 -15.996 1.00 61.81 127 VAL A CA 1
ATOM 936 C C . VAL A 1 127 ? 12.655 -9.997 -17.050 1.00 61.81 127 VAL A C 1
ATOM 938 O O . VAL A 1 127 ? 12.324 -9.673 -18.190 1.00 61.81 127 VAL A O 1
ATOM 941 N N . ALA A 1 128 ? 13.920 -10.201 -16.698 1.00 60.88 128 ALA A N 1
ATOM 942 C CA . ALA A 1 128 ? 14.976 -10.408 -17.678 1.00 60.88 128 ALA A CA 1
ATOM 943 C C . ALA A 1 128 ? 15.276 -11.907 -17.754 1.00 60.88 128 ALA A C 1
ATOM 945 O O . ALA A 1 128 ? 15.629 -12.524 -16.750 1.00 60.88 128 ALA A O 1
ATOM 946 N N . VAL A 1 129 ? 15.133 -12.495 -18.941 1.00 62.09 129 VAL A N 1
ATOM 947 C CA . VAL A 1 129 ? 15.590 -13.862 -19.207 1.00 62.09 129 VAL A CA 1
ATOM 948 C C . VAL A 1 129 ? 16.916 -13.762 -19.942 1.00 62.09 129 VAL A C 1
ATOM 950 O O . VAL A 1 129 ? 16.963 -13.262 -21.064 1.00 62.09 129 VAL A O 1
ATOM 953 N N . LEU A 1 130 ? 17.995 -14.208 -19.300 1.00 63.28 130 LEU A N 1
ATOM 954 C CA . LEU A 1 130 ? 19.309 -14.288 -19.928 1.00 63.28 130 LEU A CA 1
ATOM 955 C C . LEU A 1 130 ? 19.561 -15.720 -20.390 1.00 63.28 130 LEU A C 1
ATOM 957 O O . LEU A 1 130 ? 19.616 -16.640 -19.576 1.00 63.28 130 LEU A O 1
ATOM 961 N N . TRP A 1 131 ? 19.753 -15.883 -21.694 1.00 59.47 131 TRP A N 1
ATOM 962 C CA . TRP A 1 131 ? 20.236 -17.123 -22.286 1.00 59.47 131 TRP A CA 1
ATOM 963 C C . TRP A 1 131 ? 21.743 -17.005 -22.482 1.00 59.47 131 TRP A C 1
ATOM 965 O O . TRP A 1 131 ? 22.228 -15.997 -22.995 1.00 59.47 131 TRP A O 1
ATOM 975 N N . LYS A 1 132 ? 22.485 -18.026 -22.055 1.00 58.25 132 LYS A N 1
ATOM 976 C CA . LYS A 1 132 ? 23.862 -18.239 -22.495 1.00 58.25 132 LYS A CA 1
ATOM 977 C C . LYS A 1 132 ? 23.849 -19.442 -23.417 1.00 58.25 132 LYS A C 1
ATOM 979 O O . LYS A 1 132 ? 23.414 -20.512 -22.992 1.00 58.25 132 LYS A O 1
ATOM 984 N N . ASP A 1 133 ? 24.328 -19.259 -24.638 1.00 63.91 133 ASP A N 1
ATOM 985 C CA . ASP A 1 133 ? 24.639 -20.394 -25.492 1.00 63.91 133 ASP A CA 1
ATOM 986 C C . ASP A 1 133 ? 25.748 -21.211 -24.815 1.00 63.91 133 ASP A C 1
ATOM 988 O O . ASP A 1 133 ? 26.721 -20.658 -24.290 1.00 63.91 133 ASP A O 1
ATOM 992 N N . GLY A 1 134 ? 25.535 -22.526 -24.736 1.00 55.00 134 GLY A N 1
ATOM 993 C CA . GLY A 1 134 ? 26.543 -23.462 -24.251 1.00 55.00 134 GLY A CA 1
ATOM 994 C C . GLY A 1 134 ? 27.768 -23.407 -25.161 1.00 55.00 134 GLY A C 1
ATOM 995 O O . GLY A 1 134 ? 27.612 -23.336 -26.378 1.00 55.00 134 GLY A O 1
ATOM 996 N N . ALA A 1 135 ? 28.950 -23.384 -24.542 1.00 42.75 135 ALA A N 1
ATOM 997 C CA . ALA A 1 135 ? 30.249 -23.379 -25.214 1.00 42.75 135 ALA A CA 1
ATOM 998 C C . ALA A 1 135 ? 30.411 -24.524 -26.225 1.00 42.75 135 ALA A C 1
ATOM 1000 O O . ALA A 1 135 ? 29.886 -25.629 -25.948 1.00 42.75 135 ALA A O 1
#

Radius of gyration: 21.1 Å; chains: 1; bounding box: 42×50×57 Å

Secondary structure (DSSP, 8-state):
--------PPPPPPTT----S-----S-HHHHH----EEEEE---GGGB-SSEEE------TTTTTT-EEEETTSTT--EEEEEE-TTSEEEE-GGG-HHHHHTT-S--EEEEE-TTB-TTSPBP----------

pLDDT: mean 73.2, std 18.93, range [33.41, 96.19]